Protein AF-A0AAJ4N227-F1 (afdb_monomer)

Solvent-accessible surface area (backbone atoms only — not comparable to full-atom values): 5687 Å² total; per-residue (Å²): 133,87,83,78,79,75,83,74,91,65,83,74,94,72,54,77,85,78,48,87,84,76,82,51,72,71,62,56,72,68,52,81,68,89,70,49,82,88,70,47,82,50,73,67,55,54,56,51,42,66,71,64,78,50,101,63,89,81,52,77,74,68,57,64,53,54,73,61,61,78,63,56,90,72,85,71,82,77,132

Sequence (79 aa):
MSDSKQKKNEPLDIKDEDLPRFETDSELKSKESEIYPDESISLRARRQAARQHEDAFIVATDLEDDDQRDAAPGTREQP

Organism: Agrobacterium tumefaciens (NCBI:txid358)

Radius of gyration: 28.27 Å; Cα contacts (8 Å, |Δi|>4): 14; chains: 1; bounding box: 68×36×65 Å

Secondary structure (DSSP, 8-state):
---------PPP---GGGS--PPPHHHHHHS-----TTTSPPHHHHHHHHHH-S-PPP-HHHHTTHHHHTT-TT-PPP-

Mean predicted aligned error: 17.42 Å

Structure (mmCIF, N/CA/C/O backbone):
data_AF-A0AAJ4N227-F1
#
_entry.id   AF-A0AAJ4N227-F1
#
loop_
_atom_site.group_PDB
_atom_site.id
_atom_site.type_symbol
_atom_site.label_atom_id
_atom_site.label_alt_id
_atom_site.label_comp_id
_atom_site.label_asym_id
_atom_site.label_entity_id
_atom_site.label_seq_id
_atom_site.pdbx_PDB_ins_code
_atom_site.Cartn_x
_atom_site.Cartn_y
_atom_site.Cartn_z
_atom_site.occupancy
_atom_site.B_iso_or_equiv
_atom_site.auth_seq_id
_atom_site.auth_comp_id
_atom_site.auth_asym_id
_atom_site.auth_atom_id
_atom_site.pdbx_PDB_model_num
ATOM 1 N N . MET A 1 1 ? 52.242 -18.072 -35.091 1.00 39.69 1 MET A N 1
ATOM 2 C CA . MET A 1 1 ? 52.029 -16.875 -34.255 1.00 39.69 1 MET A CA 1
ATOM 3 C C . MET A 1 1 ? 50.550 -16.553 -34.329 1.00 39.69 1 MET A C 1
ATOM 5 O O . MET A 1 1 ? 50.007 -16.613 -35.420 1.00 39.69 1 MET A O 1
ATOM 9 N N . SER A 1 2 ? 49.880 -16.402 -33.189 1.00 53.78 2 SER A N 1
ATOM 10 C CA . SER A 1 2 ? 48.428 -16.217 -33.114 1.00 53.78 2 SER A CA 1
ATOM 11 C C . SER A 1 2 ? 48.080 -14.746 -33.316 1.00 53.78 2 SER A C 1
ATOM 13 O O . SER A 1 2 ? 48.397 -13.926 -32.452 1.00 53.78 2 SER A O 1
ATOM 15 N N . ASP A 1 3 ? 47.442 -14.422 -34.436 1.00 53.84 3 ASP A N 1
ATOM 16 C CA . ASP A 1 3 ? 47.002 -13.062 -34.735 1.00 53.84 3 ASP A CA 1
ATOM 17 C C . ASP A 1 3 ? 45.888 -12.640 -33.769 1.00 53.84 3 ASP A C 1
ATOM 19 O O . ASP A 1 3 ? 44.790 -13.204 -33.745 1.00 53.84 3 ASP A O 1
ATOM 23 N N . SER A 1 4 ? 46.175 -11.638 -32.939 1.00 62.75 4 SER A N 1
ATOM 24 C CA . SER A 1 4 ? 45.191 -10.997 -32.075 1.00 62.75 4 SER A CA 1
ATOM 25 C C . SER A 1 4 ? 44.289 -10.106 -32.930 1.00 62.75 4 SER A C 1
ATOM 27 O O . SER A 1 4 ? 44.681 -9.045 -33.412 1.00 62.75 4 SER A O 1
ATOM 29 N N . LYS A 1 5 ? 43.046 -10.549 -33.146 1.00 65.12 5 LYS A N 1
ATOM 30 C CA . LYS A 1 5 ? 42.030 -9.770 -33.862 1.00 65.12 5 LYS A CA 1
ATOM 31 C C . LYS A 1 5 ? 41.752 -8.492 -33.062 1.00 65.12 5 LYS A C 1
ATOM 33 O O . LYS A 1 5 ? 41.146 -8.543 -31.993 1.00 65.12 5 LYS A O 1
ATOM 38 N N . GLN A 1 6 ? 42.249 -7.359 -33.553 1.00 65.38 6 GLN A N 1
ATOM 39 C CA . GLN A 1 6 ? 42.027 -6.049 -32.948 1.00 65.38 6 GLN A CA 1
ATOM 40 C C . GLN A 1 6 ? 40.517 -5.799 -32.839 1.00 65.38 6 GLN A C 1
ATOM 42 O O . GLN A 1 6 ? 39.799 -5.865 -33.839 1.00 65.38 6 GLN A O 1
ATOM 47 N N . LYS A 1 7 ? 40.026 -5.549 -31.618 1.00 67.56 7 LYS A N 1
ATOM 48 C CA . LYS A 1 7 ? 38.638 -5.133 -31.395 1.00 67.56 7 LYS A CA 1
ATOM 49 C C . LYS A 1 7 ? 38.481 -3.748 -32.005 1.00 67.56 7 LYS A C 1
ATOM 51 O O . LYS A 1 7 ? 39.056 -2.782 -31.512 1.00 67.56 7 LYS A O 1
ATOM 56 N N . LYS A 1 8 ? 37.761 -3.676 -33.117 1.00 68.44 8 LYS A N 1
ATOM 57 C CA . LYS A 1 8 ? 37.421 -2.407 -33.741 1.00 68.44 8 LYS A CA 1
ATOM 58 C C . LYS A 1 8 ? 36.371 -1.719 -32.877 1.00 68.44 8 LYS A C 1
ATOM 60 O O . LYS A 1 8 ? 35.352 -2.326 -32.562 1.00 68.44 8 LYS A O 1
ATOM 65 N N . ASN A 1 9 ? 36.623 -0.467 -32.510 1.00 69.19 9 ASN A N 1
ATOM 66 C CA . ASN A 1 9 ? 35.659 0.400 -31.829 1.00 69.19 9 ASN A CA 1
ATOM 67 C C . ASN A 1 9 ? 34.700 1.017 -32.862 1.00 69.19 9 ASN A C 1
ATOM 69 O O . ASN A 1 9 ? 34.555 2.235 -32.933 1.00 69.19 9 ASN A O 1
ATOM 73 N N . GLU A 1 10 ? 34.136 0.186 -33.738 1.00 75.75 10 GLU A N 1
ATOM 74 C CA . GLU A 1 10 ? 33.084 0.612 -34.658 1.00 75.75 10 GLU A CA 1
ATOM 75 C C . GLU A 1 10 ? 31.775 0.709 -33.853 1.00 75.75 10 GLU A C 1
ATOM 77 O O . GLU A 1 10 ? 31.524 -0.164 -33.012 1.00 75.75 10 GLU A O 1
ATOM 82 N N . PRO A 1 11 ? 30.967 1.770 -34.038 1.00 77.88 11 PRO A N 1
ATOM 83 C CA . 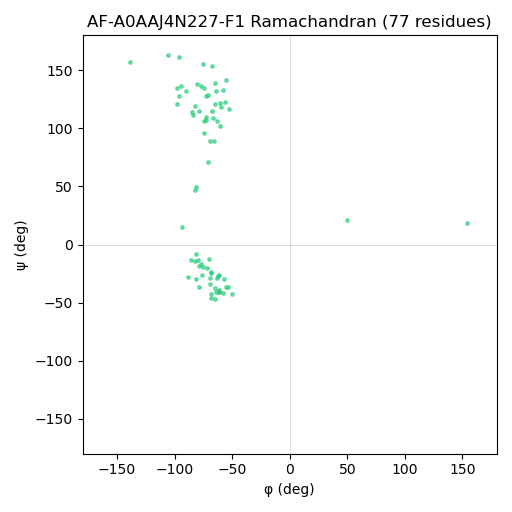PRO A 1 11 ? 29.656 1.842 -33.409 1.00 77.88 11 PRO A CA 1
ATOM 84 C C . PRO A 1 11 ? 28.835 0.626 -33.850 1.00 77.88 11 PRO A C 1
ATOM 86 O O . PRO A 1 11 ? 28.830 0.265 -35.027 1.00 77.88 11 PRO A O 1
ATOM 89 N N . LEU A 1 12 ? 28.192 -0.036 -32.889 1.00 78.44 12 LEU A N 1
ATOM 90 C CA . LEU A 1 12 ? 27.328 -1.178 -33.170 1.00 78.44 12 LEU A CA 1
ATOM 91 C C . LEU A 1 12 ? 26.126 -0.709 -34.000 1.00 78.44 12 LEU A C 1
ATOM 93 O O . LEU A 1 12 ? 25.551 0.335 -33.705 1.00 78.44 12 LEU A O 1
ATOM 97 N N . ASP A 1 13 ? 25.731 -1.499 -34.998 1.00 81.88 13 ASP A N 1
ATOM 98 C CA . ASP A 1 13 ? 24.557 -1.248 -35.851 1.00 81.88 13 ASP A CA 1
ATOM 99 C C . ASP A 1 13 ? 23.260 -1.725 -35.166 1.00 81.88 13 ASP A C 1
ATOM 101 O O . ASP A 1 13 ? 22.475 -2.482 -35.728 1.00 81.88 13 ASP A O 1
ATOM 105 N N . ILE A 1 14 ? 23.099 -1.369 -33.888 1.00 83.44 14 ILE A N 1
ATOM 106 C CA . ILE A 1 14 ? 21.907 -1.667 -33.086 1.00 83.44 14 ILE A CA 1
ATOM 107 C C . ILE A 1 14 ? 21.012 -0.441 -33.149 1.00 83.44 14 ILE A C 1
ATOM 109 O O . ILE A 1 14 ? 21.468 0.668 -32.860 1.00 83.44 14 ILE A O 1
ATOM 113 N N . LYS A 1 15 ? 19.749 -0.640 -33.511 1.00 84.69 15 LYS A N 1
ATOM 114 C CA . LYS A 1 15 ? 18.761 0.433 -33.523 1.00 84.69 15 LYS A CA 1
ATOM 115 C C . LYS A 1 15 ? 17.963 0.434 -32.228 1.00 84.69 15 LYS A C 1
ATOM 117 O O . LYS A 1 15 ? 17.900 -0.571 -31.522 1.00 84.69 15 LYS A O 1
ATOM 122 N N . ASP A 1 16 ? 17.316 1.554 -31.9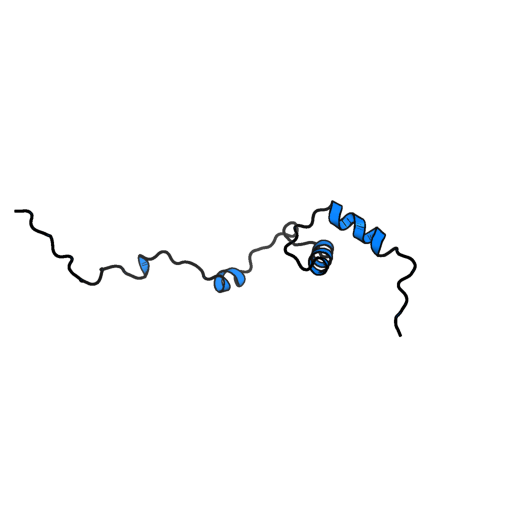29 1.00 79.12 16 ASP A N 1
ATOM 123 C CA . ASP A 1 16 ? 16.485 1.675 -30.728 1.00 79.12 16 ASP A CA 1
ATOM 124 C C . ASP A 1 16 ? 15.316 0.673 -30.735 1.00 79.12 16 ASP A C 1
ATOM 126 O O . ASP A 1 16 ? 14.867 0.248 -29.672 1.00 79.12 16 ASP A O 1
ATOM 130 N N . GLU A 1 17 ? 14.850 0.239 -31.913 1.00 82.25 17 GLU A N 1
ATOM 131 C CA . GLU A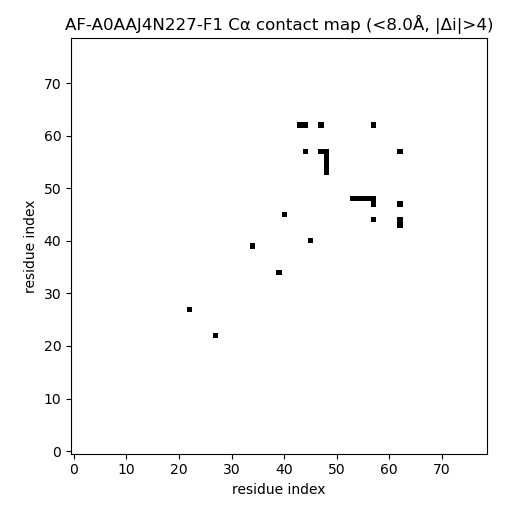 1 17 ? 13.803 -0.783 -32.032 1.00 82.25 17 GLU A CA 1
ATOM 132 C C . GLU A 1 17 ? 14.278 -2.197 -31.661 1.00 82.25 17 GLU A C 1
ATOM 134 O O . GLU A 1 17 ? 13.450 -3.052 -31.343 1.00 82.25 17 GLU A O 1
ATOM 139 N N . ASP A 1 18 ? 15.592 -2.446 -31.678 1.00 84.06 18 ASP A N 1
ATOM 140 C CA . ASP A 1 18 ?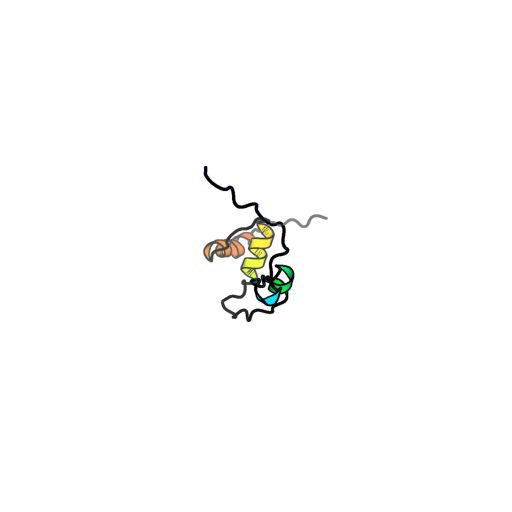 16.187 -3.733 -31.298 1.00 84.06 18 ASP A CA 1
ATOM 141 C C . ASP A 1 18 ? 16.333 -3.871 -29.772 1.00 84.06 18 ASP A C 1
ATOM 143 O O . ASP A 1 18 ? 16.684 -4.941 -29.261 1.00 84.06 18 ASP A O 1
ATOM 147 N N . LEU A 1 19 ? 16.071 -2.793 -29.024 1.00 82.81 19 LEU A N 1
ATOM 148 C CA . LEU A 1 19 ? 16.136 -2.785 -27.572 1.00 82.81 19 LEU A CA 1
ATOM 149 C C . LEU A 1 19 ? 14.776 -3.168 -26.967 1.00 82.81 19 LEU A C 1
ATOM 151 O O . LEU A 1 19 ? 13.745 -2.595 -27.328 1.00 82.81 19 LEU A O 1
ATOM 155 N N . PRO A 1 20 ? 14.740 -4.098 -25.993 1.00 82.38 20 PRO A N 1
ATOM 156 C CA . PRO A 1 20 ? 13.529 -4.340 -25.227 1.00 82.38 20 PRO A CA 1
ATOM 157 C C . PRO A 1 20 ? 13.136 -3.056 -24.493 1.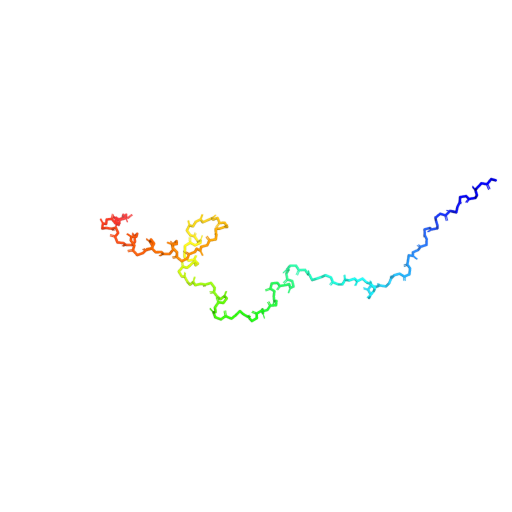00 82.38 20 PRO A C 1
ATOM 159 O O . PRO A 1 20 ? 13.910 -2.500 -23.711 1.00 82.38 20 PRO A O 1
ATOM 162 N N . ARG A 1 21 ? 11.920 -2.574 -24.754 1.00 81.75 21 ARG A N 1
ATOM 163 C CA . ARG A 1 21 ? 11.380 -1.395 -24.085 1.00 81.75 21 ARG A CA 1
ATOM 164 C C . ARG A 1 21 ? 10.886 -1.796 -22.700 1.00 81.75 21 ARG A C 1
ATOM 166 O O . ARG A 1 21 ? 9.944 -2.576 -22.581 1.00 81.75 21 ARG A O 1
ATOM 173 N N . PHE A 1 22 ? 11.524 -1.264 -21.667 1.00 82.44 22 PHE A N 1
ATOM 174 C CA . PHE A 1 22 ? 11.062 -1.405 -20.292 1.00 82.44 22 PHE A CA 1
ATOM 175 C C . PHE A 1 22 ? 10.210 -0.200 -19.925 1.00 82.44 22 PHE A C 1
ATOM 177 O O . PHE A 1 22 ? 10.552 0.935 -20.254 1.00 82.44 22 PHE A O 1
ATOM 184 N N . GLU A 1 23 ? 9.098 -0.461 -19.256 1.00 84.00 23 GLU A N 1
ATOM 185 C CA . GLU A 1 23 ? 8.237 0.584 -18.723 1.00 84.00 23 GLU A CA 1
ATOM 186 C C . GLU A 1 23 ? 8.829 1.091 -17.409 1.00 84.00 23 GLU A C 1
ATOM 188 O O . GLU A 1 23 ? 9.323 0.315 -16.585 1.00 84.00 23 GLU A O 1
ATOM 193 N N . THR A 1 24 ? 8.809 2.405 -17.218 1.00 83.38 24 THR A N 1
ATOM 194 C CA . THR A 1 24 ? 9.231 3.010 -15.951 1.00 83.38 24 THR A CA 1
ATOM 195 C C . THR A 1 24 ? 8.161 2.804 -14.877 1.00 83.38 24 THR A C 1
ATOM 197 O O . THR A 1 24 ? 6.977 2.677 -15.184 1.00 83.38 24 THR A O 1
ATOM 200 N N . ASP A 1 25 ? 8.547 2.820 -13.597 1.00 77.56 25 ASP A N 1
ATOM 201 C CA . ASP A 1 25 ? 7.588 2.672 -12.487 1.00 77.56 25 ASP A CA 1
ATOM 202 C C . ASP A 1 25 ? 6.465 3.729 -12.561 1.00 77.56 25 ASP A C 1
ATOM 204 O O . ASP A 1 25 ? 5.294 3.425 -12.356 1.00 77.56 25 ASP A O 1
ATOM 208 N N . SER A 1 26 ? 6.783 4.959 -12.987 1.00 77.62 26 SER A N 1
ATOM 209 C CA . SER A 1 26 ? 5.787 6.017 -13.216 1.00 77.62 26 SER A CA 1
ATOM 210 C C . SER A 1 26 ? 4.803 5.707 -14.358 1.00 77.62 26 SER A C 1
ATOM 212 O O . SER A 1 26 ? 3.613 6.006 -14.241 1.00 77.62 26 SER A O 1
ATOM 214 N N . GLU A 1 27 ? 5.263 5.083 -15.447 1.00 80.88 27 GLU A N 1
ATOM 215 C CA . GLU A 1 27 ? 4.395 4.626 -16.544 1.00 80.88 27 GLU A CA 1
ATOM 216 C C . GLU A 1 27 ? 3.506 3.457 -16.100 1.00 80.88 27 GLU A C 1
ATOM 218 O O . GLU A 1 27 ? 2.342 3.391 -16.491 1.00 80.88 27 GLU A O 1
ATOM 223 N N . LEU A 1 28 ? 4.005 2.582 -15.221 1.00 77.62 28 LEU A N 1
ATOM 224 C CA . LEU A 1 28 ? 3.216 1.486 -14.659 1.00 77.62 28 LEU A CA 1
ATOM 225 C C . LEU A 1 28 ? 2.110 1.980 -13.719 1.00 77.62 28 LEU A C 1
ATOM 227 O O . LEU A 1 28 ? 0.990 1.485 -13.783 1.00 77.62 28 LEU A O 1
ATOM 231 N N . LYS A 1 29 ? 2.395 2.962 -12.852 1.00 73.69 29 LYS A N 1
ATOM 232 C CA . LYS A 1 29 ? 1.417 3.491 -11.879 1.00 73.69 29 LYS A CA 1
ATOM 233 C C . LYS A 1 29 ? 0.267 4.272 -12.511 1.00 73.69 29 LYS A C 1
ATOM 235 O O . LYS A 1 29 ? -0.784 4.396 -11.893 1.00 73.69 29 LYS A O 1
ATOM 240 N N . SER A 1 30 ? 0.478 4.828 -13.702 1.00 66.00 30 SER A N 1
ATOM 241 C CA . SER A 1 30 ? -0.545 5.590 -14.432 1.00 66.00 30 SER A CA 1
ATOM 242 C C . SER A 1 30 ? -1.463 4.715 -15.283 1.00 66.00 30 SER A C 1
ATOM 244 O O . SER A 1 30 ? -2.519 5.181 -15.711 1.00 66.00 30 SER A O 1
ATOM 246 N N . LYS A 1 31 ? -1.102 3.447 -15.508 1.00 71.62 31 LYS A N 1
ATOM 247 C CA . LYS A 1 31 ? -2.024 2.473 -16.083 1.00 71.62 31 LYS A CA 1
ATOM 248 C C . LYS A 1 31 ? -3.048 2.109 -15.022 1.00 71.62 31 LYS A C 1
ATOM 250 O O . LYS A 1 31 ? -2.746 1.412 -14.059 1.00 71.62 31 LYS A O 1
ATOM 255 N N . GLU A 1 32 ? -4.263 2.600 -15.217 1.00 65.75 32 GLU A N 1
ATOM 256 C CA . GLU A 1 32 ? -5.427 2.189 -14.448 1.00 65.75 32 GLU A CA 1
ATOM 257 C C . GLU A 1 32 ? -5.713 0.718 -14.768 1.00 65.75 32 GLU A C 1
ATOM 259 O O . GLU A 1 32 ? -6.371 0.379 -15.748 1.00 65.75 32 GLU A O 1
ATOM 264 N N . SER A 1 33 ? -5.099 -0.177 -13.996 1.00 67.81 33 SER A N 1
ATOM 265 C CA . SER A 1 33 ? -5.444 -1.591 -13.997 1.00 67.81 33 SER A CA 1
ATOM 266 C C . SER A 1 33 ? -6.872 -1.732 -13.485 1.00 67.81 33 SER A C 1
ATOM 268 O O . SER A 1 33 ? -7.208 -1.147 -12.454 1.00 67.81 33 SER A O 1
ATOM 270 N N . GLU A 1 34 ? -7.701 -2.506 -14.180 1.00 72.94 34 GLU A N 1
ATOM 271 C CA . GLU A 1 34 ? -9.028 -2.884 -13.695 1.00 72.94 34 GLU A CA 1
ATOM 272 C C . GLU A 1 34 ? -8.861 -3.668 -12.385 1.00 72.94 34 GLU A C 1
ATOM 274 O O . GLU A 1 34 ? -8.461 -4.826 -12.404 1.00 72.94 34 GLU A O 1
ATOM 279 N N . ILE A 1 35 ? -9.099 -3.014 -11.245 1.00 69.56 35 ILE A N 1
ATOM 280 C CA . ILE A 1 35 ? -9.101 -3.667 -9.932 1.00 69.56 35 ILE A CA 1
ATOM 281 C C . ILE A 1 35 ? -10.495 -4.248 -9.741 1.00 69.56 35 ILE A C 1
ATOM 283 O O . ILE A 1 35 ? -11.476 -3.499 -9.642 1.00 69.56 35 ILE A O 1
ATOM 287 N N . TYR A 1 36 ? -10.596 -5.572 -9.685 1.00 73.19 36 TYR A N 1
ATOM 288 C CA . TYR A 1 36 ? -11.874 -6.210 -9.394 1.00 73.19 36 TYR A CA 1
ATOM 289 C C . TYR A 1 36 ? -12.308 -5.919 -7.940 1.00 73.19 36 TYR A C 1
ATOM 291 O O . TYR A 1 36 ? -11.474 -5.653 -7.072 1.00 73.19 36 TYR A O 1
ATOM 299 N N . PRO A 1 37 ? -13.615 -5.924 -7.619 1.00 67.44 37 PRO A N 1
ATOM 300 C CA . PRO A 1 37 ? -14.093 -5.593 -6.272 1.00 67.44 37 PRO A CA 1
ATOM 301 C C . PRO A 1 37 ? -13.503 -6.469 -5.154 1.00 67.44 37 PRO A C 1
ATOM 303 O O . PRO A 1 37 ? -13.348 -6.001 -4.028 1.00 67.44 37 PRO A O 1
ATOM 306 N N . ASP A 1 38 ? -13.164 -7.718 -5.458 1.00 72.62 38 ASP A N 1
ATOM 307 C CA . ASP A 1 38 ? -12.469 -8.675 -4.590 1.00 72.62 38 ASP A CA 1
ATOM 308 C C . ASP A 1 38 ? -10.963 -8.400 -4.451 1.00 72.62 38 ASP A C 1
ATOM 310 O O . ASP A 1 38 ? -10.376 -8.715 -3.418 1.00 72.62 38 ASP A O 1
ATOM 314 N N . GLU A 1 39 ? -10.350 -7.757 -5.443 1.00 65.25 39 GLU A N 1
ATOM 315 C CA . GLU A 1 39 ? -8.968 -7.264 -5.395 1.00 65.25 39 GLU A CA 1
ATOM 316 C C . GLU A 1 39 ? -8.853 -5.909 -4.675 1.00 65.25 39 GLU A C 1
ATOM 318 O O . GLU A 1 39 ? -7.759 -5.470 -4.305 1.00 65.25 39 GLU A O 1
ATOM 323 N N . SER A 1 40 ? -9.980 -5.228 -4.449 1.00 71.38 40 SER A N 1
ATOM 324 C CA . SER A 1 40 ? -10.000 -3.957 -3.737 1.00 71.38 40 SER A CA 1
ATOM 325 C C . SER A 1 40 ? -9.717 -4.153 -2.242 1.00 71.38 40 SER A C 1
ATOM 327 O O . SER A 1 40 ? -10.348 -4.951 -1.546 1.00 71.38 40 SER A O 1
ATOM 329 N N . ILE A 1 41 ? -8.753 -3.395 -1.713 1.00 73.25 41 ILE A N 1
ATOM 330 C CA . ILE A 1 41 ? -8.422 -3.451 -0.285 1.00 73.25 41 ILE A CA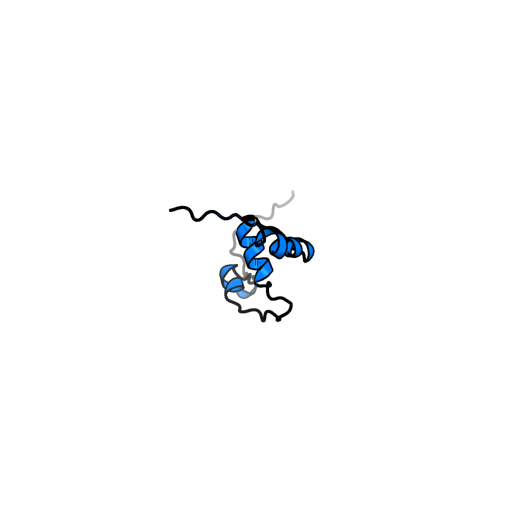 1
ATOM 331 C C . ILE A 1 41 ? -9.624 -2.950 0.519 1.00 73.25 41 ILE A C 1
ATOM 333 O O . ILE A 1 41 ? -10.035 -1.791 0.381 1.00 73.25 41 ILE A O 1
ATOM 337 N N . SER A 1 42 ? -10.149 -3.799 1.409 1.00 77.19 42 SER A N 1
ATOM 338 C CA . SER A 1 42 ? -11.273 -3.430 2.271 1.00 77.19 42 SER A CA 1
ATOM 339 C C . SER A 1 42 ? -10.956 -2.167 3.083 1.00 77.19 42 SER A C 1
ATOM 341 O O . SER A 1 42 ? -9.842 -1.973 3.580 1.00 77.19 42 SER A O 1
ATOM 343 N N . LEU A 1 43 ? -11.951 -1.289 3.256 1.00 73.94 43 LEU A N 1
ATOM 344 C CA . LEU A 1 43 ? -11.800 -0.053 4.036 1.00 73.94 43 LEU A CA 1
ATOM 345 C C . LEU A 1 43 ? -11.269 -0.336 5.454 1.00 73.94 43 LEU A C 1
ATOM 347 O O . LEU A 1 43 ? -10.465 0.430 5.985 1.00 73.94 43 LEU A O 1
ATOM 351 N N . ARG A 1 44 ? -11.705 -1.454 6.047 1.00 70.81 44 ARG A N 1
ATOM 352 C CA . ARG A 1 44 ? -11.278 -1.921 7.370 1.00 70.81 44 ARG A CA 1
ATOM 353 C C . ARG A 1 44 ? -9.788 -2.281 7.374 1.00 70.81 44 ARG A C 1
ATOM 355 O O . ARG A 1 44 ? -9.044 -1.756 8.194 1.00 70.81 44 ARG A O 1
ATOM 362 N N . ALA A 1 45 ? -9.324 -3.041 6.380 1.00 77.69 45 ALA A N 1
ATOM 363 C CA . ALA A 1 45 ? -7.906 -3.365 6.225 1.00 77.69 45 ALA A CA 1
ATOM 364 C C . ALA A 1 45 ? -7.035 -2.117 6.006 1.00 77.69 45 ALA A C 1
ATOM 366 O O . ALA A 1 45 ? -5.968 -2.011 6.605 1.00 77.69 45 ALA A O 1
ATOM 367 N N . ARG A 1 46 ? -7.503 -1.122 5.235 1.00 76.38 46 ARG A N 1
ATOM 368 C CA . ARG A 1 46 ? -6.772 0.153 5.070 1.00 76.38 46 ARG A CA 1
ATOM 369 C C . ARG A 1 46 ? -6.603 0.896 6.394 1.00 76.38 46 ARG A C 1
ATOM 371 O O . ARG A 1 46 ? -5.533 1.442 6.647 1.00 76.38 46 ARG A O 1
ATOM 378 N N . ARG A 1 47 ? -7.639 0.917 7.241 1.00 74.31 47 ARG A N 1
ATOM 379 C CA . ARG A 1 47 ? -7.565 1.537 8.575 1.00 74.31 47 ARG A CA 1
ATOM 380 C C . ARG A 1 47 ? -6.570 0.813 9.474 1.00 74.31 47 ARG A C 1
ATOM 382 O O . ARG A 1 47 ? -5.808 1.476 10.169 1.00 74.31 47 ARG A O 1
ATOM 389 N N . GLN A 1 48 ? -6.550 -0.516 9.434 1.00 69.50 48 GLN A N 1
ATOM 390 C CA . GLN A 1 48 ? -5.620 -1.301 10.236 1.00 69.50 48 GLN A CA 1
ATOM 391 C C . GLN A 1 48 ? -4.171 -1.138 9.766 1.00 69.50 48 GLN A C 1
ATOM 393 O O . GLN A 1 48 ? -3.302 -0.845 10.581 1.00 69.50 48 GLN A O 1
ATOM 398 N N . ALA A 1 49 ? -3.918 -1.217 8.457 1.00 74.88 49 ALA A N 1
ATOM 399 C CA . ALA A 1 49 ? -2.590 -0.990 7.886 1.00 74.88 49 ALA A CA 1
ATOM 400 C C . ALA A 1 49 ? -2.049 0.411 8.229 1.00 74.88 49 ALA A C 1
ATOM 402 O O . ALA A 1 49 ? -0.900 0.552 8.641 1.00 74.88 49 ALA A O 1
ATOM 403 N N . ALA A 1 50 ? -2.897 1.445 8.158 1.00 74.44 50 ALA A N 1
ATOM 404 C CA . ALA A 1 50 ? -2.508 2.810 8.513 1.00 74.44 50 ALA A CA 1
ATOM 405 C C . ALA A 1 50 ? -2.096 2.972 9.987 1.00 74.44 50 ALA A C 1
ATOM 407 O O . ALA A 1 50 ? -1.305 3.860 10.287 1.00 74.44 50 ALA A O 1
ATOM 408 N N . ARG A 1 51 ? -2.618 2.136 10.896 1.00 71.12 51 ARG A N 1
ATOM 409 C CA . ARG A 1 51 ? -2.261 2.138 12.326 1.00 71.12 51 ARG A CA 1
ATOM 410 C C . ARG A 1 51 ? -0.965 1.382 12.615 1.00 71.12 51 ARG A C 1
ATOM 412 O O . ARG A 1 51 ? -0.274 1.739 13.561 1.00 71.12 51 ARG A O 1
ATOM 419 N N . GLN A 1 52 ? -0.643 0.362 11.819 1.00 71.81 52 GLN A N 1
ATOM 420 C CA . GLN A 1 52 ? 0.574 -0.433 12.005 1.00 71.81 52 GLN A CA 1
ATOM 421 C C . GLN A 1 52 ? 1.832 0.284 11.505 1.00 71.81 52 GLN A C 1
ATOM 423 O O . GLN A 1 52 ? 2.920 -0.091 11.915 1.00 71.81 52 GLN A O 1
ATOM 428 N N . HIS A 1 53 ? 1.689 1.328 10.671 1.00 64.50 53 HIS A N 1
ATOM 429 C CA . HIS A 1 53 ? 2.789 2.168 10.164 1.00 64.50 53 HIS A CA 1
ATOM 430 C C . HIS A 1 53 ? 3.977 1.381 9.562 1.00 64.50 53 HIS A C 1
ATOM 432 O O . HIS A 1 53 ? 5.075 1.915 9.425 1.00 64.50 53 HIS A O 1
ATOM 438 N N . GLU A 1 54 ? 3.733 0.132 9.168 1.00 66.88 54 GLU A N 1
ATOM 439 C CA . GLU A 1 54 ? 4.685 -0.831 8.620 1.00 66.88 54 GLU A CA 1
ATOM 440 C C . GLU A 1 54 ? 4.014 -1.580 7.461 1.00 66.88 54 GLU A C 1
ATOM 442 O O . GLU A 1 54 ? 2.781 -1.661 7.396 1.00 66.88 54 GLU A O 1
ATOM 447 N N . ASP A 1 55 ? 4.822 -2.142 6.557 1.00 72.56 55 ASP A N 1
ATOM 448 C CA . ASP A 1 55 ? 4.364 -2.971 5.435 1.00 72.56 55 ASP A CA 1
ATOM 449 C C . ASP A 1 55 ? 3.848 -4.330 5.951 1.00 72.56 55 ASP A C 1
ATOM 451 O O . ASP A 1 55 ? 4.485 -5.375 5.809 1.00 72.56 55 ASP A O 1
ATOM 455 N N . ALA A 1 56 ? 2.690 -4.302 6.613 1.00 70.94 56 ALA A N 1
ATOM 456 C CA . ALA A 1 56 ? 2.063 -5.443 7.262 1.00 70.94 56 ALA A CA 1
ATOM 457 C C . ALA A 1 56 ? 0.985 -6.079 6.371 1.00 70.94 56 ALA A C 1
ATOM 459 O O . ALA A 1 56 ? 0.126 -5.400 5.803 1.00 70.94 56 ALA A O 1
ATOM 460 N N . PHE A 1 57 ? 0.996 -7.409 6.290 1.00 78.62 57 PHE A N 1
ATOM 461 C CA . PHE A 1 57 ? -0.063 -8.184 5.647 1.00 78.62 57 PHE A CA 1
ATOM 462 C C . PHE A 1 57 ? -1.226 -8.377 6.628 1.00 78.62 57 PHE A C 1
ATOM 464 O O . PHE A 1 57 ? -1.027 -8.960 7.689 1.00 78.62 57 PHE A O 1
ATOM 471 N N . ILE A 1 58 ? -2.418 -7.878 6.282 1.00 79.19 58 ILE A N 1
ATOM 472 C CA . ILE A 1 58 ? -3.613 -7.926 7.141 1.00 79.19 58 ILE A CA 1
ATOM 473 C C . ILE A 1 58 ? -4.502 -9.107 6.735 1.00 79.19 58 ILE A C 1
ATOM 475 O O . ILE A 1 58 ? -4.978 -9.164 5.599 1.00 79.19 58 ILE A O 1
ATOM 479 N N . VAL A 1 59 ? -4.762 -10.026 7.664 1.00 80.94 59 VAL A N 1
ATOM 480 C CA . VAL A 1 59 ? -5.631 -11.203 7.478 1.00 80.94 59 VAL A CA 1
ATOM 481 C C . VAL A 1 59 ? -6.969 -10.994 8.196 1.00 80.94 59 VAL A C 1
ATOM 483 O O . VAL A 1 59 ? -7.101 -10.125 9.051 1.00 80.94 59 VAL A O 1
ATOM 486 N N . ALA A 1 60 ? -7.992 -11.783 7.854 1.00 77.88 60 ALA A N 1
ATOM 487 C CA . ALA A 1 60 ? -9.334 -11.682 8.439 1.00 77.88 60 ALA A CA 1
ATOM 488 C C . ALA A 1 60 ? -9.333 -11.649 9.979 1.00 77.88 60 ALA A C 1
ATOM 490 O O . ALA A 1 60 ? -10.014 -10.810 10.561 1.00 77.88 60 ALA A O 1
ATOM 491 N N . THR A 1 61 ? -8.513 -12.482 10.623 1.00 77.19 61 THR A N 1
ATOM 492 C CA . THR A 1 61 ? -8.364 -12.527 12.087 1.00 77.19 61 THR A CA 1
ATOM 493 C C . THR A 1 61 ? -7.805 -11.238 12.677 1.00 77.19 61 THR A C 1
ATOM 495 O O . THR A 1 61 ? -8.136 -10.887 13.804 1.00 77.19 61 THR A O 1
ATOM 498 N N . ASP A 1 62 ? -6.991 -10.494 11.926 1.00 70.38 62 ASP A N 1
ATOM 499 C CA . ASP A 1 62 ? -6.432 -9.228 12.407 1.00 70.38 62 ASP A CA 1
ATOM 500 C C . ASP A 1 62 ? -7.525 -8.164 12.536 1.00 70.38 62 ASP A C 1
ATOM 502 O O . ASP A 1 62 ? -7.442 -7.290 13.396 1.00 70.38 62 ASP A O 1
ATOM 506 N N . LEU A 1 63 ? -8.575 -8.262 11.717 1.00 71.75 63 LEU A N 1
ATOM 507 C CA . LEU A 1 63 ? -9.718 -7.354 11.736 1.00 71.75 63 LEU A CA 1
ATOM 508 C C . LEU A 1 63 ? -10.709 -7.675 12.864 1.00 71.75 63 LEU A C 1
ATOM 510 O O . LEU A 1 63 ? -11.521 -6.820 13.206 1.00 71.75 63 LEU A O 1
ATOM 514 N N . GLU A 1 64 ? -10.676 -8.879 13.441 1.00 66.31 64 GLU A N 1
ATOM 515 C CA . GLU A 1 64 ? -11.627 -9.316 14.478 1.00 66.31 64 GLU A CA 1
ATOM 516 C C . GLU A 1 64 ? -11.442 -8.561 15.812 1.00 66.31 64 GLU A C 1
ATOM 518 O O . GLU A 1 64 ? -12.402 -8.404 16.565 1.00 66.31 64 GLU A O 1
ATOM 523 N N . ASP A 1 65 ? -10.249 -8.013 16.075 1.00 62.69 65 ASP A N 1
ATOM 524 C CA . ASP A 1 65 ? -9.939 -7.208 17.273 1.00 62.69 65 ASP A CA 1
ATOM 525 C C . ASP A 1 65 ? -10.433 -5.744 17.172 1.00 62.69 65 ASP A C 1
ATOM 527 O O . ASP A 1 65 ? -10.504 -5.027 18.172 1.00 62.69 65 ASP A O 1
ATOM 531 N N . ASP A 1 66 ? -10.823 -5.266 15.980 1.00 61.00 66 ASP A N 1
ATOM 532 C CA . ASP A 1 66 ? -11.303 -3.881 15.809 1.00 61.00 66 ASP A CA 1
ATOM 533 C C . ASP A 1 66 ? -12.575 -3.602 16.634 1.00 61.00 66 ASP A C 1
ATOM 535 O O . ASP A 1 66 ? -12.671 -2.557 17.279 1.00 61.00 66 ASP A O 1
ATOM 539 N N . ASP A 1 67 ? -13.515 -4.555 16.688 1.00 59.22 67 ASP A N 1
ATOM 540 C CA . ASP A 1 67 ? -14.783 -4.389 17.415 1.00 59.22 67 ASP A CA 1
ATOM 541 C C . ASP A 1 67 ? -14.602 -4.500 18.946 1.00 59.22 67 ASP A C 1
ATOM 543 O O . ASP A 1 67 ? -15.448 -4.034 19.711 1.00 59.22 67 ASP A O 1
ATOM 547 N N . GLN A 1 68 ? -13.493 -5.094 19.412 1.00 59.56 68 GLN A N 1
ATOM 548 C CA . GLN A 1 68 ? -13.147 -5.188 20.838 1.00 59.56 68 GLN A CA 1
ATOM 549 C C . GLN A 1 68 ? -1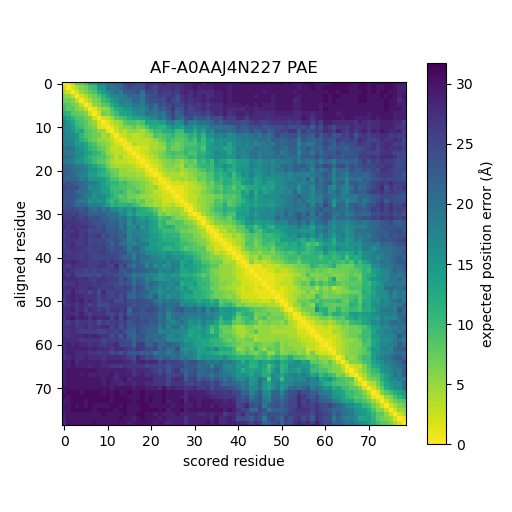2.353 -3.971 21.330 1.00 59.56 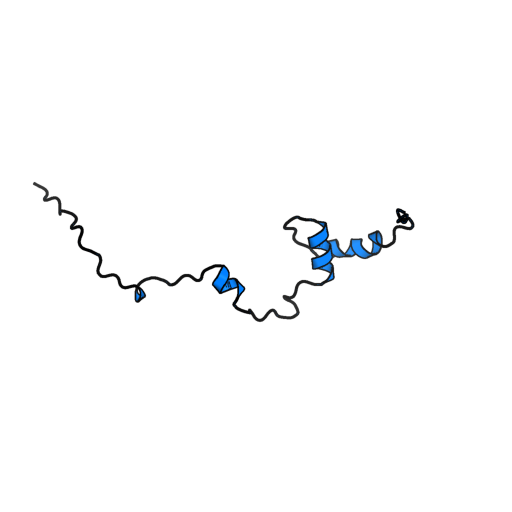68 GLN A C 1
ATOM 551 O O . GLN A 1 68 ? -12.474 -3.602 22.501 1.00 59.56 68 GLN A O 1
ATOM 556 N N . ARG A 1 69 ? -11.590 -3.301 20.455 1.00 58.72 69 ARG A N 1
ATOM 557 C CA . ARG A 1 69 ? -10.841 -2.085 20.814 1.00 58.72 69 ARG A CA 1
ATOM 558 C C . ARG A 1 69 ? -11.694 -0.821 20.870 1.00 58.72 69 ARG A C 1
ATOM 560 O O . ARG A 1 69 ? -11.480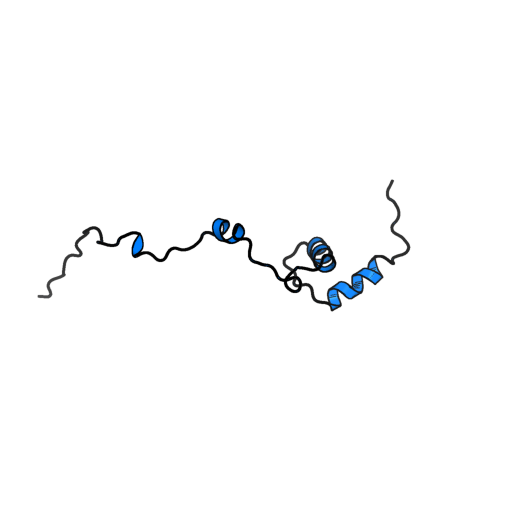 -0.009 21.769 1.00 58.72 69 ARG A O 1
ATOM 567 N N . ASP A 1 70 ? -12.681 -0.668 19.987 1.00 54.16 70 ASP A N 1
ATOM 568 C CA . ASP A 1 70 ? -13.620 0.469 20.049 1.00 54.16 70 ASP A CA 1
ATOM 569 C C . ASP A 1 70 ? -14.586 0.369 21.253 1.00 54.16 70 ASP A C 1
ATOM 571 O O . ASP A 1 70 ? -15.238 1.345 21.625 1.00 54.16 70 ASP A O 1
ATOM 575 N N . ALA A 1 71 ? -14.644 -0.794 21.914 1.00 54.12 71 ALA A N 1
ATOM 576 C CA . ALA A 1 71 ? -15.469 -1.053 23.092 1.00 54.12 71 ALA A CA 1
ATOM 577 C C . ALA A 1 71 ? -14.747 -0.826 24.437 1.00 54.12 71 ALA A C 1
ATOM 579 O O . ALA A 1 71 ? -15.250 -1.267 25.472 1.00 54.12 71 ALA A O 1
ATOM 580 N N . ALA A 1 72 ? -13.595 -0.143 24.472 1.00 53.47 72 ALA A N 1
ATOM 581 C CA . ALA A 1 72 ? -12.976 0.257 25.736 1.00 53.47 72 ALA A CA 1
ATOM 582 C C . ALA A 1 72 ? -13.786 1.406 26.385 1.00 53.47 72 ALA A C 1
ATOM 584 O O . ALA A 1 72 ? -13.749 2.537 25.890 1.00 53.47 72 ALA A O 1
ATOM 585 N N . PRO A 1 73 ? -14.500 1.191 27.510 1.00 54.00 73 PRO A N 1
ATOM 586 C CA . PRO A 1 73 ? -15.201 2.265 28.197 1.00 54.00 73 PRO A CA 1
ATOM 587 C C . PRO A 1 73 ? -14.148 3.114 28.917 1.00 54.00 73 PRO A C 1
ATOM 589 O O . PRO A 1 73 ? -13.700 2.753 30.004 1.00 54.00 73 PRO A O 1
ATOM 592 N N . GLY A 1 74 ? -13.699 4.215 28.306 1.00 56.66 74 GLY A N 1
ATOM 593 C CA . GLY A 1 74 ? -12.736 5.099 28.971 1.00 56.66 74 GLY A CA 1
ATOM 594 C C . GLY A 1 74 ? -11.806 5.964 28.123 1.00 56.66 74 GLY A C 1
ATOM 595 O O . GLY A 1 74 ? -10.817 6.445 28.678 1.00 56.66 74 GLY A O 1
ATOM 596 N N . THR A 1 75 ? -12.064 6.226 26.836 1.00 58.19 75 THR A N 1
ATOM 597 C CA . THR A 1 75 ? -11.333 7.289 26.119 1.00 58.19 75 THR A CA 1
ATOM 598 C C . THR A 1 75 ? -11.744 8.655 26.668 1.00 58.19 75 THR A C 1
ATOM 600 O O . THR A 1 75 ? -12.708 9.277 26.236 1.00 58.19 75 THR A O 1
ATOM 603 N N . ARG A 1 76 ? -11.016 9.073 27.702 1.00 56.00 76 ARG A N 1
ATOM 604 C CA . ARG A 1 76 ? -11.033 10.385 28.346 1.00 56.00 76 ARG A CA 1
ATOM 605 C C . ARG A 1 76 ? -10.832 11.459 27.272 1.00 56.00 76 ARG A C 1
ATOM 607 O O . ARG A 1 76 ? -9.769 11.482 26.655 1.00 56.00 76 ARG A O 1
ATOM 614 N N . GLU A 1 77 ? -11.814 12.334 27.060 1.00 53.84 77 GLU A N 1
ATOM 615 C CA . GLU A 1 77 ? -11.587 13.546 26.266 1.00 53.84 77 GLU A CA 1
ATOM 616 C C . GLU A 1 77 ? -10.479 14.356 26.951 1.00 53.84 77 GLU A C 1
ATOM 618 O O . GLU A 1 77 ? -10.571 14.699 28.135 1.00 53.84 77 GLU A O 1
ATOM 623 N N . GLN A 1 78 ? -9.371 14.551 26.239 1.00 59.00 78 GLN A N 1
ATOM 624 C CA . GLN A 1 78 ? -8.339 15.500 26.642 1.00 59.00 78 GLN A CA 1
ATOM 625 C C . GLN A 1 78 ? -8.886 16.913 26.359 1.00 59.00 78 GLN A C 1
ATOM 627 O O . GLN A 1 78 ? -9.473 17.090 25.290 1.00 59.00 78 GLN A O 1
ATOM 632 N N . PRO A 1 79 ? -8.744 17.875 27.292 1.00 63.66 79 PRO A N 1
ATOM 633 C CA . PRO A 1 79 ? -9.184 19.257 27.089 1.00 63.66 79 PRO A CA 1
ATOM 634 C C . PRO A 1 79 ? -8.441 19.962 25.948 1.00 63.66 79 PRO A C 1
ATOM 636 O O . PRO A 1 79 ? -7.267 19.603 25.692 1.00 63.66 79 PRO A O 1
#

Foldseek 3Di:
DDDDDDDDPDPDPDDPVNDDDDDDPVNVVPPPDPQDPVNDDDPLNVVVCVVVVDPDDDDPVNSVCVVVVVPPPDPDDDD

pLDDT: mean 70.22, std 9.56, range [39.69, 84.69]